Protein AF-A0A258QNJ0-F1 (afdb_monomer_lite)

Radius of gyration: 14.26 Å; chains: 1; bounding box: 34×29×32 Å

Secondary structure (DSSP, 8-state):
-PPPP----------HHHHHHHHHHH-SSEEE-SHHHHHHTSB-SSS-B---S-EEE-SSHHHHHHHHHHHHHTT------SS---SSSTTT-

Sequence (93 aa):
MNKPLDLPLPESVANKAELAKRLRKETSGEVMTDMASRGRYATDASIYQAMPVAVLVPKTAEDIATAIQIASELNVPVLPRGGGTSQCGQTTG

pLDDT: mean 89.42, std 14.95, range [40.38, 98.69]

Foldseek 3Di:
DDDPPPDPPPPLPLVLVVLQVQLVVVAPWDKAQDPVVQQVQQAALAPHGARARIDTDGDDPSSVVSSVVSCVVSVHDDQDADPRHDHPCSSND

Structure (mmCIF, N/CA/C/O backbone):
data_AF-A0A258QNJ0-F1
#
_entry.id   AF-A0A258QNJ0-F1
#
loop_
_atom_site.group_PDB
_atom_site.id
_atom_site.type_symbol
_atom_site.label_atom_id
_atom_site.label_alt_id
_atom_site.label_comp_id
_atom_site.label_asym_id
_atom_site.label_entity_id
_atom_site.label_seq_id
_atom_site.pdbx_PDB_ins_code
_atom_site.Cartn_x
_atom_site.Cartn_y
_atom_site.Cartn_z
_atom_site.occupancy
_atom_site.B_iso_or_equiv
_atom_site.auth_seq_id
_atom_site.auth_comp_id
_atom_site.auth_asym_id
_atom_site.auth_atom_id
_atom_site.pdbx_PDB_model_num
ATOM 1 N N . MET A 1 1 ? 19.943 -17.688 -17.530 1.00 48.44 1 MET A N 1
ATOM 2 C CA . MET A 1 1 ? 18.821 -16.773 -17.836 1.00 48.44 1 MET A CA 1
ATOM 3 C C . MET A 1 1 ? 17.542 -17.491 -17.470 1.00 48.44 1 MET A C 1
ATOM 5 O O . MET A 1 1 ? 17.288 -18.547 -18.034 1.00 48.44 1 MET A O 1
ATOM 9 N N . ASN A 1 2 ? 16.790 -16.983 -16.497 1.00 60.03 2 ASN A N 1
ATOM 10 C CA . ASN A 1 2 ? 15.511 -17.585 -16.129 1.00 60.03 2 ASN A CA 1
ATOM 11 C C . ASN A 1 2 ? 14.495 -17.263 -17.230 1.00 60.03 2 ASN A C 1
ATOM 13 O O . ASN A 1 2 ? 14.258 -16.095 -17.529 1.00 60.03 2 ASN A O 1
ATOM 17 N N . LYS A 1 3 ? 13.950 -18.307 -17.863 1.00 40.38 3 LYS A N 1
ATOM 18 C CA . LYS A 1 3 ? 12.804 -18.212 -18.772 1.00 40.38 3 LYS A CA 1
ATOM 19 C C . LYS A 1 3 ? 11.619 -17.638 -17.974 1.00 40.38 3 LYS A C 1
ATOM 21 O O . LYS A 1 3 ? 11.414 -18.106 -16.851 1.00 40.38 3 LYS A O 1
ATOM 26 N N . PRO A 1 4 ? 10.865 -16.647 -18.483 1.00 56.53 4 PRO A N 1
ATOM 27 C CA . PRO A 1 4 ? 9.668 -16.186 -17.792 1.00 56.53 4 PRO A CA 1
ATOM 28 C C . PRO A 1 4 ? 8.698 -17.364 -17.650 1.00 56.53 4 PRO A C 1
ATOM 30 O O . PRO A 1 4 ? 8.518 -18.150 -18.580 1.00 56.53 4 PRO A O 1
ATOM 33 N N . LEU A 1 5 ? 8.147 -17.538 -16.451 1.00 63.00 5 LEU A N 1
ATOM 34 C CA . LEU A 1 5 ? 7.115 -18.535 -16.204 1.00 63.00 5 LEU A CA 1
ATOM 35 C C . LEU A 1 5 ? 5.846 -18.063 -16.920 1.00 63.00 5 LEU A C 1
ATOM 37 O O . LEU A 1 5 ? 5.308 -17.018 -16.562 1.00 63.00 5 LEU A O 1
ATOM 41 N N . ASP A 1 6 ? 5.363 -18.840 -17.891 1.00 63.41 6 ASP A N 1
ATOM 42 C CA . ASP A 1 6 ? 4.068 -18.654 -18.572 1.00 63.41 6 ASP A CA 1
ATOM 43 C C . ASP A 1 6 ? 2.890 -19.004 -17.635 1.00 63.41 6 ASP A C 1
ATOM 45 O O . ASP A 1 6 ? 1.937 -19.688 -18.008 1.00 63.41 6 ASP A O 1
ATOM 49 N N . LEU A 1 7 ? 2.976 -18.596 -16.367 1.00 55.53 7 LEU A N 1
ATOM 50 C CA . LEU A 1 7 ? 1.872 -18.701 -15.428 1.00 55.53 7 LEU A CA 1
ATOM 51 C C . LEU A 1 7 ? 0.847 -17.645 -15.844 1.00 55.53 7 LEU A C 1
ATOM 53 O O . LEU A 1 7 ? 1.219 -16.470 -15.927 1.00 55.53 7 LEU A O 1
ATOM 57 N N . PRO A 1 8 ? -0.423 -18.010 -16.097 1.00 49.72 8 PRO A N 1
ATOM 58 C CA . PRO A 1 8 ? -1.462 -17.007 -16.229 1.00 49.72 8 PRO A CA 1
ATOM 59 C C . PRO A 1 8 ? -1.435 -16.194 -14.938 1.00 49.72 8 PRO A C 1
ATOM 61 O O . PRO A 1 8 ? -1.694 -16.728 -13.856 1.00 49.72 8 PRO A O 1
ATOM 64 N N . LEU A 1 9 ? -1.039 -14.921 -15.041 1.00 51.78 9 LEU A N 1
ATOM 65 C CA . LEU A 1 9 ? -1.177 -14.002 -13.924 1.00 51.78 9 LEU A CA 1
ATOM 66 C C . LEU A 1 9 ? -2.652 -14.072 -13.542 1.00 51.78 9 LEU A C 1
ATOM 68 O O . LEU A 1 9 ? -3.490 -13.902 -14.435 1.00 51.78 9 LEU A O 1
ATOM 72 N N . PRO A 1 10 ? -2.996 -14.394 -12.284 1.00 53.78 10 PRO A N 1
ATOM 73 C CA . PRO A 1 10 ? -4.389 -14.416 -11.901 1.00 53.78 10 PRO A CA 1
ATOM 74 C C . PRO A 1 10 ? -4.955 -13.048 -12.269 1.00 53.78 10 PRO A C 1
ATOM 76 O O . PRO A 1 10 ? -4.453 -12.024 -11.799 1.00 53.78 10 PRO A O 1
ATOM 79 N N . GLU A 1 11 ? -5.983 -13.022 -13.121 1.00 57.69 11 GLU A N 1
ATOM 80 C CA . GLU A 1 11 ? -6.847 -11.855 -13.264 1.00 57.69 11 GLU A CA 1
ATOM 81 C C . GLU A 1 11 ? -7.632 -11.714 -11.956 1.00 57.69 11 GLU A C 1
ATOM 83 O O . GLU A 1 11 ? -8.841 -11.896 -11.867 1.00 57.69 11 GLU A O 1
ATOM 88 N N . SER A 1 12 ? -6.911 -11.390 -10.888 1.00 55.56 12 SER A N 1
ATOM 89 C CA . SER A 1 12 ? -7.458 -10.766 -9.710 1.00 55.56 12 SER A CA 1
ATOM 90 C C . SER A 1 12 ? -7.830 -9.363 -10.159 1.00 55.56 12 SER A C 1
ATOM 92 O O . SER A 1 12 ? -7.093 -8.387 -9.971 1.00 55.56 12 SER A O 1
ATOM 94 N N . VAL A 1 13 ? -9.014 -9.241 -10.753 1.00 56.84 13 VAL A N 1
ATOM 95 C CA . VAL A 1 13 ? -9.741 -7.981 -10.712 1.00 56.84 13 VAL A CA 1
ATOM 96 C C . VAL A 1 13 ? -10.195 -7.825 -9.265 1.00 56.84 13 VAL A C 1
ATOM 98 O O . VAL A 1 13 ? -11.370 -7.974 -8.943 1.00 56.84 13 VAL A O 1
ATOM 101 N N . ALA A 1 14 ? -9.234 -7.553 -8.371 1.00 61.81 14 ALA A N 1
ATOM 102 C CA . ALA A 1 14 ? -9.494 -6.951 -7.078 1.00 61.81 14 ALA A CA 1
ATOM 103 C C . ALA A 1 14 ? -10.560 -5.895 -7.336 1.00 61.81 14 ALA A C 1
ATOM 105 O O . ALA A 1 14 ? -10.374 -5.067 -8.236 1.00 61.81 14 ALA A O 1
ATOM 106 N N . ASN A 1 15 ? -11.699 -5.976 -6.652 1.00 84.12 15 ASN A N 1
ATOM 107 C CA . ASN A 1 15 ? -12.799 -5.060 -6.906 1.00 84.12 15 ASN A CA 1
ATOM 108 C C . ASN A 1 15 ? -12.354 -3.653 -6.476 1.00 84.12 15 ASN A C 1
ATOM 110 O O . ASN A 1 15 ? -12.553 -3.246 -5.336 1.00 84.12 15 ASN A O 1
ATOM 114 N N . LYS A 1 16 ? -11.685 -2.929 -7.387 1.00 86.81 16 LYS A N 1
ATOM 115 C CA . LYS A 1 16 ? -11.001 -1.656 -7.114 1.00 86.81 16 LYS A CA 1
ATOM 116 C C . LYS A 1 16 ? -11.987 -0.619 -6.601 1.00 86.81 16 LYS A C 1
ATOM 118 O O . LYS A 1 16 ? -11.638 0.188 -5.745 1.00 86.81 16 LYS A O 1
ATOM 123 N N . ALA A 1 17 ? -13.211 -0.657 -7.128 1.00 92.00 17 ALA A N 1
ATOM 124 C CA . ALA A 1 17 ? -14.291 0.217 -6.709 1.00 92.00 17 ALA A CA 1
ATOM 125 C C . ALA A 1 17 ? -14.696 -0.067 -5.258 1.00 92.00 17 ALA A C 1
AT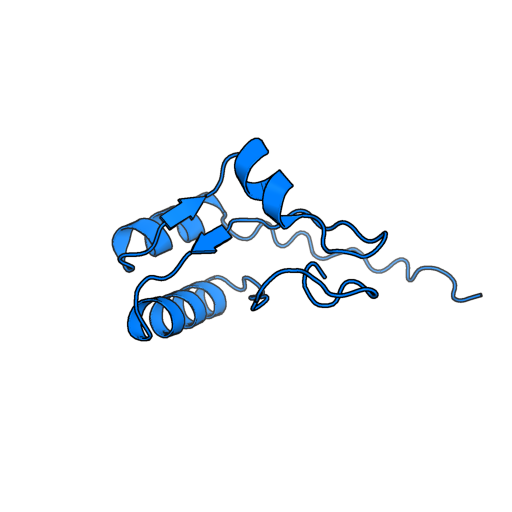OM 127 O O . ALA A 1 17 ? -14.766 0.869 -4.463 1.00 92.00 17 ALA A O 1
ATOM 128 N N . GLU A 1 18 ? -14.893 -1.338 -4.894 1.00 95.81 18 GLU A N 1
ATOM 129 C CA . GLU A 1 18 ? -15.254 -1.708 -3.522 1.00 95.81 18 GLU A CA 1
ATOM 130 C C . GLU A 1 18 ? -14.105 -1.466 -2.538 1.00 95.81 18 GLU A C 1
ATOM 132 O O . GLU A 1 18 ? -14.330 -0.865 -1.490 1.00 95.81 18 GLU A O 1
ATOM 137 N N . LEU A 1 19 ? -12.864 -1.813 -2.902 1.00 96.44 19 LEU A N 1
ATOM 138 C CA . LEU A 1 19 ? -11.673 -1.505 -2.105 1.00 96.44 19 LEU A CA 1
ATOM 139 C C . LEU A 1 19 ? -11.599 -0.006 -1.800 1.00 96.44 19 LEU A C 1
ATOM 141 O O . LEU A 1 19 ? -11.524 0.399 -0.643 1.00 96.44 19 LEU A O 1
ATOM 145 N N . ALA A 1 20 ? -11.663 0.833 -2.834 1.00 97.19 20 ALA A N 1
ATOM 146 C CA . ALA A 1 20 ? -11.549 2.275 -2.667 1.00 97.19 20 ALA A CA 1
ATOM 147 C C . ALA A 1 20 ? -12.712 2.865 -1.862 1.00 97.19 20 ALA A C 1
ATOM 149 O O . ALA A 1 20 ? -12.514 3.788 -1.074 1.00 97.19 20 ALA A O 1
ATOM 150 N N . LYS A 1 21 ? -13.926 2.341 -2.049 1.00 98.00 21 LYS A N 1
ATOM 151 C CA . LYS A 1 21 ? -15.110 2.747 -1.288 1.00 98.00 21 LYS A CA 1
ATOM 152 C C . LYS A 1 21 ? -14.956 2.421 0.196 1.00 98.00 21 LYS A C 1
ATOM 154 O O . LYS A 1 21 ? -15.202 3.301 1.018 1.00 98.00 21 LYS A O 1
ATOM 159 N N . ARG A 1 22 ? -14.533 1.200 0.539 1.00 98.44 22 ARG A N 1
ATOM 160 C CA . ARG A 1 22 ? -14.324 0.782 1.931 1.00 98.44 22 ARG A CA 1
ATOM 161 C C . ARG A 1 22 ? -13.200 1.560 2.593 1.00 98.44 22 ARG A C 1
ATOM 163 O O . ARG A 1 22 ? -13.428 2.144 3.643 1.00 98.44 22 ARG A O 1
ATOM 170 N N . LEU A 1 23 ? -12.048 1.695 1.933 1.00 98.50 23 LEU A N 1
ATOM 171 C CA . LEU A 1 23 ? -10.931 2.486 2.460 1.00 98.50 23 LEU A CA 1
ATOM 172 C C . LEU A 1 23 ? -11.342 3.937 2.757 1.00 98.50 23 LEU A C 1
ATOM 174 O O . LEU A 1 23 ? -11.016 4.456 3.818 1.00 98.50 23 LEU A O 1
ATOM 178 N N . ARG A 1 24 ? -12.111 4.582 1.867 1.00 98.50 24 ARG A N 1
ATOM 179 C CA . ARG A 1 24 ? -12.609 5.956 2.086 1.00 98.50 24 ARG A CA 1
ATOM 180 C C . ARG A 1 24 ? -13.634 6.069 3.211 1.00 98.50 24 ARG A C 1
ATOM 182 O O . ARG A 1 24 ? -13.784 7.144 3.777 1.00 98.50 24 ARG A O 1
ATOM 189 N N . LYS A 1 25 ? -14.394 5.005 3.469 1.00 98.62 25 LYS A N 1
ATOM 190 C CA . LYS A 1 25 ? -15.472 4.994 4.465 1.00 98.62 25 LYS A CA 1
ATOM 191 C C . LYS A 1 25 ? -14.968 4.624 5.859 1.00 98.62 25 LYS A C 1
ATOM 193 O O . LYS A 1 25 ? -15.486 5.140 6.842 1.00 98.62 25 LYS A O 1
ATOM 198 N N . GLU A 1 26 ? -14.025 3.693 5.931 1.00 98.69 26 GLU A N 1
ATOM 199 C CA . GLU A 1 26 ? -13.619 3.012 7.164 1.00 98.69 26 GLU A CA 1
ATOM 200 C C . GLU A 1 26 ? -12.258 3.499 7.689 1.00 98.69 26 GLU A C 1
ATOM 202 O O . GLU A 1 26 ? -11.876 3.136 8.794 1.00 98.69 26 GLU A O 1
ATOM 207 N N . THR A 1 27 ? -11.542 4.346 6.940 1.00 98.69 27 THR A N 1
ATOM 208 C CA . THR A 1 27 ? -10.283 4.968 7.385 1.00 98.69 27 THR A CA 1
ATOM 209 C C . THR A 1 27 ? -10.371 6.492 7.326 1.00 98.69 27 THR A C 1
ATOM 211 O O . THR A 1 27 ? -11.205 7.060 6.620 1.00 98.69 27 THR A O 1
ATOM 214 N N . SER A 1 28 ? -9.481 7.168 8.048 1.00 98.56 28 SER A N 1
AT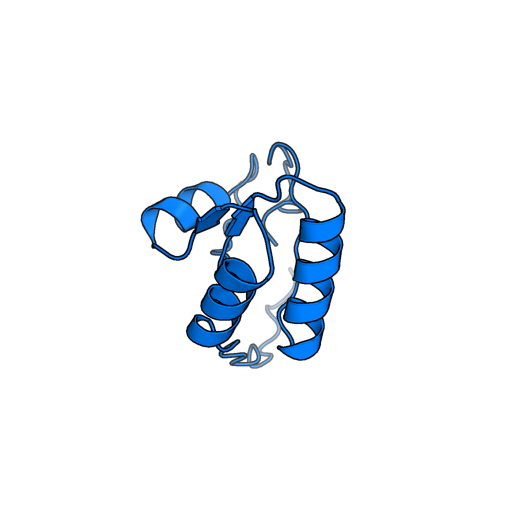OM 215 C CA . SER A 1 28 ? -9.317 8.624 8.010 1.00 98.56 28 SER A CA 1
ATOM 216 C C . SER A 1 28 ? -8.265 9.100 6.991 1.00 98.56 28 SER A C 1
ATOM 218 O O . SER A 1 28 ? -8.058 10.312 6.816 1.00 98.56 28 SER A O 1
ATOM 220 N N . GLY A 1 29 ? -7.590 8.148 6.338 1.00 97.81 29 GLY A N 1
ATOM 221 C CA . GLY A 1 29 ? -6.486 8.363 5.408 1.00 97.81 29 GLY A CA 1
ATOM 222 C C . GLY A 1 29 ? -6.906 8.864 4.025 1.00 97.81 29 GLY A C 1
ATOM 223 O O . GLY A 1 29 ? -8.080 8.889 3.654 1.00 97.81 29 GLY A O 1
ATOM 224 N N . GLU A 1 30 ? -5.917 9.276 3.238 1.00 98.25 30 GLU A N 1
ATOM 225 C CA . GLU A 1 30 ? -6.131 9.698 1.854 1.00 98.25 30 GLU A CA 1
ATOM 226 C C . GLU A 1 30 ? -6.105 8.490 0.910 1.00 98.25 30 GLU A C 1
ATOM 228 O O . GLU A 1 30 ? -5.165 7.698 0.942 1.00 98.25 30 GLU A O 1
ATOM 233 N N . VAL A 1 31 ? -7.122 8.354 0.049 1.00 98.44 31 VAL A N 1
ATOM 234 C CA . VAL A 1 31 ? -7.268 7.218 -0.879 1.00 98.44 31 VAL A CA 1
ATOM 235 C C . VAL A 1 31 ? -7.188 7.680 -2.331 1.00 98.44 31 VAL A C 1
ATOM 237 O O . VAL A 1 31 ? -8.142 8.247 -2.880 1.00 98.44 31 VAL A O 1
ATOM 240 N N . MET A 1 32 ? -6.075 7.352 -2.981 1.00 97.94 32 MET A N 1
ATOM 241 C CA . MET A 1 32 ? -5.770 7.733 -4.358 1.00 97.94 32 MET A CA 1
ATOM 242 C C . MET A 1 32 ? -6.050 6.579 -5.327 1.00 97.94 32 MET A C 1
ATOM 244 O O . MET A 1 32 ? -5.492 5.485 -5.207 1.00 97.94 32 MET A O 1
ATOM 248 N N . THR A 1 33 ? -6.906 6.826 -6.320 1.00 96.38 33 THR A N 1
ATOM 249 C CA . THR A 1 33 ? -7.286 5.828 -7.341 1.00 96.38 33 THR A CA 1
ATOM 250 C C . THR A 1 33 ? -7.100 6.30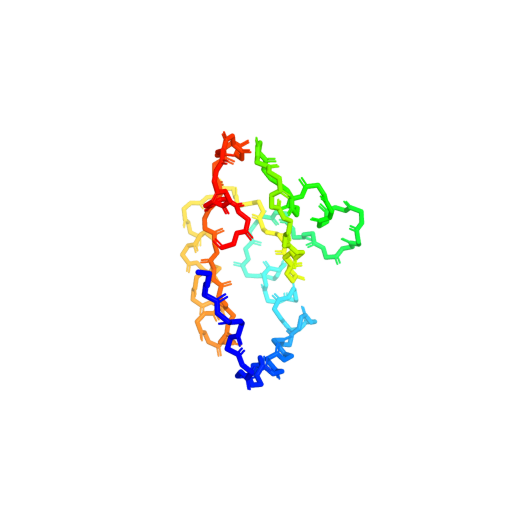7 -8.775 1.00 96.38 33 THR A C 1
ATOM 252 O O . THR A 1 33 ? -7.179 5.496 -9.702 1.00 96.38 33 THR A O 1
ATOM 255 N N . ASP A 1 34 ? -6.866 7.603 -8.976 1.00 95.75 34 ASP A N 1
ATOM 256 C CA . ASP A 1 34 ? -6.615 8.165 -10.296 1.00 95.75 34 ASP A CA 1
ATOM 257 C C . ASP A 1 34 ? -5.227 7.763 -10.818 1.00 95.75 34 ASP A C 1
ATOM 259 O O . ASP A 1 34 ? -4.325 7.376 -10.069 1.00 95.75 34 ASP A O 1
ATOM 263 N N . MET A 1 35 ? -5.075 7.829 -12.138 1.00 95.00 35 MET A N 1
ATOM 264 C CA . MET A 1 35 ? -3.875 7.364 -12.827 1.00 95.00 35 MET A CA 1
ATOM 265 C C . MET A 1 35 ? -2.628 8.166 -12.445 1.00 95.00 35 MET A C 1
ATOM 267 O O . MET A 1 35 ? -1.568 7.574 -12.251 1.00 95.00 35 MET A O 1
ATOM 271 N N . ALA A 1 36 ? -2.748 9.490 -12.317 1.00 96.19 36 ALA A N 1
ATOM 272 C CA . ALA A 1 36 ? -1.610 10.358 -12.045 1.00 96.19 36 ALA A CA 1
ATOM 273 C C . ALA A 1 36 ? -1.070 10.118 -10.633 1.00 96.19 36 ALA A C 1
ATOM 275 O O . ALA A 1 36 ? 0.131 9.922 -10.455 1.00 96.19 36 ALA A O 1
ATOM 276 N N . SER A 1 37 ? -1.956 10.058 -9.638 1.00 95.81 37 SER A N 1
ATOM 277 C CA . SER A 1 37 ? -1.566 9.801 -8.254 1.00 95.81 37 SER A CA 1
ATOM 278 C C . SER A 1 37 ? -0.947 8.419 -8.088 1.00 95.81 37 SER A C 1
ATOM 280 O O . SER A 1 37 ? 0.127 8.313 -7.510 1.00 95.81 37 SER A O 1
ATOM 282 N N . ARG A 1 38 ? -1.546 7.365 -8.658 1.00 96.25 38 ARG A N 1
ATOM 283 C CA . ARG A 1 38 ? -0.969 6.009 -8.606 1.00 96.25 38 ARG A CA 1
ATOM 284 C C . ARG A 1 38 ? 0.375 5.923 -9.331 1.00 96.25 38 ARG A C 1
ATOM 286 O O . ARG A 1 38 ? 1.271 5.236 -8.852 1.00 96.25 38 ARG A O 1
ATOM 293 N N . GLY A 1 39 ? 0.539 6.671 -10.424 1.00 96.25 39 GLY A N 1
ATOM 294 C CA . GLY A 1 39 ? 1.806 6.797 -11.142 1.00 96.25 39 GLY A CA 1
ATOM 295 C C . GLY A 1 39 ? 2.955 7.296 -10.263 1.00 96.25 39 GLY A C 1
ATOM 296 O O . GLY A 1 39 ? 4.061 6.782 -10.380 1.00 96.25 39 GLY A O 1
ATOM 297 N N . ARG A 1 40 ? 2.693 8.206 -9.310 1.00 94.62 40 ARG A N 1
ATOM 298 C CA . ARG A 1 40 ? 3.710 8.687 -8.348 1.00 94.62 40 ARG A CA 1
ATOM 299 C C . ARG A 1 40 ? 4.264 7.586 -7.437 1.00 94.62 40 ARG A C 1
ATOM 301 O O . ARG A 1 40 ? 5.368 7.728 -6.925 1.00 94.62 40 ARG A O 1
ATOM 308 N N . TYR A 1 41 ? 3.505 6.511 -7.230 1.00 96.31 41 TYR A N 1
ATOM 309 C CA . TYR A 1 41 ? 3.880 5.381 -6.375 1.00 96.31 41 TYR A CA 1
ATOM 310 C C . TYR A 1 41 ? 4.227 4.121 -7.174 1.00 96.31 41 TYR A C 1
ATOM 312 O O . TYR A 1 41 ? 4.488 3.082 -6.576 1.00 96.31 41 TYR A O 1
ATOM 320 N N . ALA A 1 42 ? 4.224 4.196 -8.509 1.00 96.25 42 ALA A N 1
ATOM 321 C CA . ALA A 1 42 ? 4.482 3.045 -9.366 1.00 96.25 42 ALA A CA 1
ATOM 322 C C . ALA A 1 42 ? 5.974 2.702 -9.485 1.00 96.25 42 ALA A C 1
ATOM 324 O O . ALA A 1 42 ? 6.306 1.599 -9.908 1.00 96.25 42 ALA A O 1
ATOM 325 N N . THR A 1 43 ? 6.858 3.637 -9.132 1.00 95.12 43 THR A N 1
ATOM 326 C CA . THR A 1 43 ? 8.315 3.478 -9.162 1.00 95.12 43 THR A CA 1
ATOM 327 C C . THR A 1 43 ? 8.920 3.689 -7.775 1.00 95.12 43 THR A C 1
ATOM 329 O O . THR A 1 43 ? 8.319 4.263 -6.857 1.00 95.12 43 THR A O 1
ATOM 332 N N . ASP A 1 44 ? 10.127 3.183 -7.594 1.00 95.12 44 ASP A N 1
ATOM 333 C CA . ASP A 1 44 ? 11.030 3.571 -6.520 1.00 95.12 44 ASP A CA 1
ATOM 334 C C . ASP A 1 44 ? 12.352 4.036 -7.131 1.00 95.12 44 ASP A C 1
ATOM 336 O O . ASP A 1 44 ? 12.396 4.386 -8.308 1.00 95.12 44 ASP A O 1
ATOM 340 N N . ALA A 1 45 ? 13.423 4.103 -6.349 1.00 95.19 45 ALA A N 1
ATOM 341 C CA . ALA A 1 45 ? 14.721 4.531 -6.855 1.00 95.19 45 ALA A CA 1
ATOM 342 C C . ALA A 1 45 ? 15.448 3.433 -7.668 1.00 95.19 45 ALA A C 1
ATOM 344 O O . ALA A 1 45 ? 16.652 3.538 -7.900 1.00 95.19 45 ALA A O 1
ATOM 345 N N . SER A 1 46 ? 14.727 2.395 -8.101 1.00 93.06 46 SER A N 1
ATOM 346 C CA . SER A 1 46 ? 15.187 1.363 -9.025 1.00 93.06 46 SER A CA 1
ATOM 347 C C . SER A 1 46 ? 14.672 1.586 -10.453 1.00 93.06 46 SER A C 1
ATOM 349 O O . SER A 1 46 ? 13.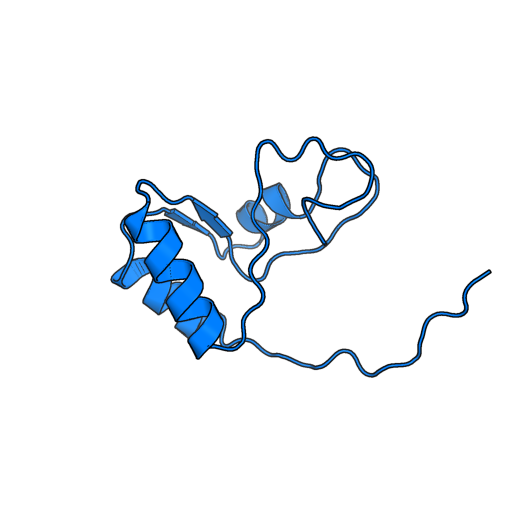986 2.559 -10.759 1.00 93.06 46 SER A O 1
ATOM 351 N N . ILE A 1 47 ? 14.994 0.646 -11.342 1.00 93.50 47 ILE A N 1
ATOM 352 C CA . ILE A 1 47 ? 14.456 0.595 -12.709 1.00 93.50 47 ILE A CA 1
ATOM 353 C C . ILE A 1 47 ? 13.081 -0.089 -12.796 1.00 93.50 47 ILE A C 1
ATOM 355 O O . ILE A 1 47 ? 12.496 -0.136 -13.878 1.00 93.50 47 ILE A O 1
ATOM 359 N N . TYR A 1 48 ? 12.591 -0.682 -11.703 1.00 93.50 48 TYR A N 1
ATOM 360 C CA . TYR A 1 48 ? 11.343 -1.439 -11.702 1.00 93.50 48 TYR A CA 1
ATOM 361 C C . TYR A 1 48 ? 10.130 -0.515 -11.581 1.00 93.50 48 TYR A C 1
ATOM 363 O O . TYR A 1 48 ? 10.164 0.518 -10.911 1.00 93.50 48 TYR A O 1
ATOM 371 N N . GLN A 1 49 ? 9.040 -0.918 -12.233 1.00 94.19 49 GLN A N 1
ATOM 372 C CA . GLN A 1 49 ? 7.773 -0.206 -12.187 1.00 94.19 49 GLN A CA 1
ATOM 373 C C . GLN A 1 49 ? 6.608 -1.190 -12.088 1.00 94.19 49 GLN A C 1
ATOM 375 O O . GLN A 1 49 ? 6.470 -2.084 -12.923 1.00 94.19 49 GLN A O 1
ATOM 380 N N . ALA A 1 50 ? 5.727 -0.974 -11.117 1.00 94.00 50 ALA A N 1
ATOM 381 C CA . ALA A 1 50 ? 4.490 -1.723 -10.952 1.00 94.00 50 ALA A CA 1
ATOM 382 C C . ALA A 1 50 ? 3.374 -0.777 -10.498 1.00 94.00 50 ALA A C 1
ATOM 384 O O . ALA A 1 50 ? 3.487 -0.074 -9.500 1.00 94.00 50 ALA A O 1
ATOM 385 N N . MET A 1 51 ? 2.287 -0.718 -11.269 1.00 94.56 51 MET A N 1
ATOM 386 C CA . MET A 1 51 ? 1.195 0.218 -11.011 1.00 94.56 51 MET A CA 1
ATOM 387 C C . MET A 1 51 ? 0.281 -0.323 -9.896 1.00 94.56 51 MET A C 1
ATOM 389 O O . MET A 1 51 ? -0.432 -1.302 -10.143 1.00 94.56 51 MET A O 1
ATOM 393 N N . PRO A 1 52 ? 0.204 0.318 -8.711 1.00 94.38 52 PRO A N 1
ATOM 394 C CA . PRO A 1 52 ? -0.667 -0.153 -7.636 1.00 94.38 52 PRO A CA 1
ATOM 395 C C . PRO A 1 52 ? -2.138 -0.047 -8.049 1.00 94.38 52 PRO A C 1
ATOM 397 O O . PRO A 1 52 ? -2.488 0.777 -8.895 1.00 94.38 52 PRO A O 1
ATOM 400 N N . VAL A 1 53 ? -3.035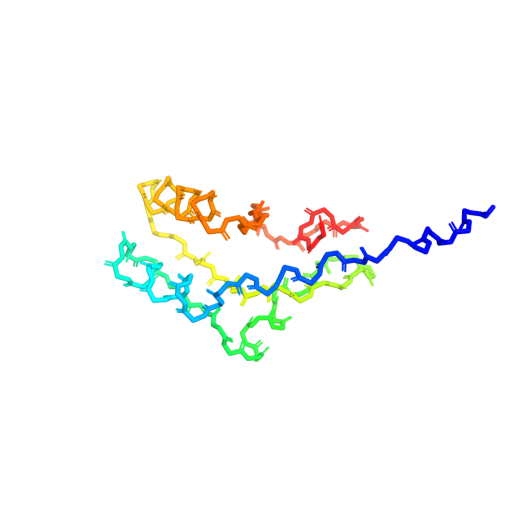 -0.847 -7.465 1.00 93.75 53 VAL A N 1
ATOM 401 C CA . VAL A 1 53 ? -4.487 -0.753 -7.742 1.00 93.75 53 VAL A CA 1
ATOM 402 C C . VAL A 1 53 ? -5.141 0.460 -7.069 1.00 93.75 53 VAL A C 1
ATOM 404 O O . VAL A 1 53 ? -6.079 1.030 -7.625 1.00 93.75 53 VAL A O 1
ATOM 407 N N . ALA A 1 54 ? -4.615 0.865 -5.914 1.00 96.12 54 ALA A N 1
ATOM 408 C CA . ALA A 1 54 ? -4.953 2.057 -5.142 1.00 96.12 54 ALA A CA 1
ATOM 409 C C . ALA A 1 54 ? -3.774 2.386 -4.209 1.00 96.12 54 ALA A C 1
ATOM 411 O O . ALA A 1 54 ? -2.948 1.514 -3.940 1.00 96.12 54 ALA A O 1
ATOM 412 N N . VAL A 1 55 ? -3.707 3.618 -3.707 1.00 97.56 55 VAL A N 1
ATOM 413 C CA . VAL A 1 55 ? -2.756 4.025 -2.660 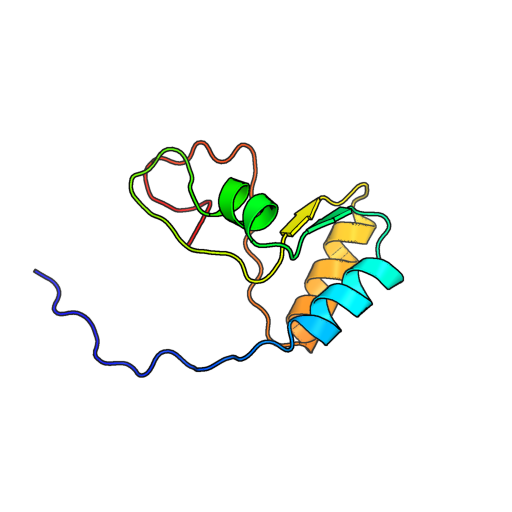1.00 97.56 55 VAL A CA 1
ATOM 414 C C . VAL A 1 55 ? -3.544 4.587 -1.484 1.00 97.56 55 VAL A C 1
ATOM 416 O O . VAL A 1 55 ? -4.441 5.405 -1.686 1.00 97.56 55 VAL A O 1
ATOM 419 N N . LEU A 1 56 ? -3.208 4.142 -0.274 1.00 98.44 56 LEU A N 1
ATOM 420 C CA . LEU A 1 56 ? -3.688 4.717 0.978 1.00 98.44 56 LEU A CA 1
ATOM 421 C C . LEU A 1 56 ? -2.520 5.419 1.670 1.00 98.44 56 LEU A C 1
ATOM 423 O O . LEU A 1 56 ? -1.484 4.797 1.899 1.00 98.44 56 LEU A O 1
ATOM 427 N N . VAL A 1 57 ? -2.710 6.681 2.047 1.00 98.31 57 VAL A N 1
ATOM 428 C CA . VAL A 1 57 ? -1.830 7.388 2.984 1.00 98.31 57 VAL A CA 1
ATOM 429 C C . VAL A 1 57 ? -2.550 7.445 4.339 1.00 98.31 57 VAL A C 1
ATOM 431 O O . VAL A 1 57 ? -3.436 8.288 4.514 1.00 98.31 57 VAL A O 1
ATOM 434 N N . PRO A 1 58 ? -2.255 6.518 5.271 1.00 98.31 58 PRO A N 1
ATOM 435 C CA . PRO A 1 58 ? -2.930 6.444 6.566 1.00 98.31 58 PRO A CA 1
ATOM 436 C C . PRO A 1 58 ? -2.499 7.596 7.482 1.00 98.31 58 PRO A C 1
ATOM 438 O O . PRO A 1 58 ? -1.375 8.089 7.377 1.00 98.31 58 PRO A O 1
ATOM 441 N N . LYS A 1 59 ? -3.374 8.011 8.404 1.00 98.38 59 LYS A N 1
ATOM 442 C CA . LYS A 1 59 ? -3.065 9.030 9.422 1.00 98.38 59 LYS A CA 1
ATOM 443 C C . LYS A 1 59 ? -2.815 8.425 10.797 1.00 98.38 59 LYS A C 1
ATOM 445 O O . LYS A 1 59 ? -2.094 9.027 11.590 1.00 98.38 59 LYS A O 1
ATOM 450 N N . THR A 1 60 ? -3.393 7.259 11.082 1.00 98.62 60 THR A N 1
ATOM 451 C CA . THR A 1 60 ? -3.235 6.570 12.369 1.00 98.62 60 THR A CA 1
ATOM 452 C C . THR A 1 60 ? -2.852 5.099 12.200 1.00 98.62 60 THR A C 1
ATOM 454 O O . THR A 1 60 ? -2.884 4.546 11.099 1.00 98.62 60 THR A O 1
ATOM 457 N N . ALA A 1 61 ? -2.477 4.446 13.302 1.00 98.44 61 ALA A N 1
ATOM 458 C CA . ALA A 1 61 ? -2.202 3.010 13.305 1.00 98.44 61 ALA A CA 1
ATOM 459 C C . ALA A 1 61 ? -3.476 2.185 13.038 1.00 98.44 61 ALA A C 1
ATOM 461 O O . ALA A 1 61 ? -3.424 1.141 12.389 1.00 98.44 61 ALA A O 1
ATOM 462 N N . GLU A 1 62 ? -4.630 2.680 13.481 1.00 98.69 62 GLU A N 1
ATOM 463 C CA . GLU A 1 62 ? -5.940 2.070 13.250 1.00 98.69 62 GLU A CA 1
ATOM 464 C C . GLU A 1 62 ? -6.323 2.097 11.766 1.00 98.69 62 GLU A C 1
ATOM 466 O O . GLU A 1 62 ? -6.899 1.123 11.277 1.00 98.69 62 GLU A O 1
ATOM 471 N N . ASP A 1 63 ? -5.945 3.147 11.023 1.00 98.62 63 ASP A N 1
ATOM 472 C CA . ASP A 1 63 ? -6.120 3.185 9.564 1.00 98.62 63 ASP A CA 1
ATOM 473 C C . ASP A 1 63 ? -5.349 2.040 8.888 1.00 98.62 63 ASP A C 1
ATOM 475 O O . ASP A 1 63 ? -5.866 1.399 7.973 1.00 98.62 63 ASP A O 1
ATOM 479 N N . ILE A 1 64 ? -4.124 1.757 9.351 1.00 98.44 64 ILE A N 1
ATOM 480 C CA . ILE A 1 64 ? -3.285 0.671 8.820 1.00 98.44 64 ILE A CA 1
ATOM 481 C C . ILE A 1 64 ? -3.937 -0.684 9.102 1.00 98.44 64 ILE A C 1
ATOM 483 O O . ILE A 1 64 ? -4.082 -1.497 8.188 1.00 98.44 64 ILE A O 1
ATOM 487 N N . ALA A 1 65 ? -4.353 -0.924 10.349 1.00 98.62 65 ALA A N 1
ATOM 488 C CA . ALA A 1 65 ? -4.997 -2.175 10.744 1.00 98.62 65 ALA A CA 1
ATOM 489 C C . ALA A 1 65 ? -6.287 -2.420 9.942 1.00 98.62 65 ALA A C 1
ATOM 491 O O . ALA A 1 65 ? -6.471 -3.496 9.371 1.00 98.62 65 ALA A O 1
ATOM 492 N N . THR A 1 66 ? -7.129 -1.391 9.824 1.00 98.69 66 THR A N 1
ATOM 493 C CA . THR A 1 66 ? -8.376 -1.433 9.049 1.00 98.69 66 THR A CA 1
ATOM 494 C C . THR A 1 66 ? -8.110 -1.706 7.568 1.00 98.69 66 THR A C 1
ATOM 496 O O . THR A 1 66 ? -8.767 -2.548 6.959 1.00 98.69 66 THR A O 1
ATOM 499 N N . ALA A 1 67 ? -7.108 -1.053 6.976 1.00 98.38 67 ALA A N 1
ATOM 500 C CA . ALA A 1 67 ? -6.753 -1.262 5.576 1.00 98.38 67 ALA A CA 1
ATOM 501 C C . ALA A 1 67 ? -6.261 -2.688 5.291 1.00 98.38 67 ALA A C 1
ATOM 503 O O . ALA A 1 67 ? -6.655 -3.273 4.283 1.00 98.38 67 ALA A O 1
ATOM 504 N N . ILE A 1 68 ? -5.443 -3.263 6.181 1.00 98.25 68 ILE A N 1
ATOM 505 C CA . ILE A 1 68 ? -4.982 -4.656 6.072 1.00 98.25 68 ILE A CA 1
ATOM 506 C C . ILE A 1 68 ? -6.169 -5.620 6.164 1.00 98.25 68 ILE A C 1
ATOM 508 O O . ILE A 1 68 ? -6.249 -6.560 5.373 1.00 98.25 68 ILE A O 1
ATOM 512 N N . GLN A 1 69 ? -7.113 -5.373 7.077 1.00 98.56 69 GLN A N 1
ATOM 513 C CA . GLN A 1 69 ? -8.323 -6.185 7.197 1.00 98.56 69 GLN A CA 1
ATOM 514 C C . GLN A 1 69 ? -9.165 -6.143 5.911 1.00 98.56 69 GLN A C 1
ATOM 516 O O . GLN A 1 69 ? -9.479 -7.194 5.355 1.00 98.56 69 GLN A O 1
ATOM 521 N N . ILE A 1 70 ? -9.473 -4.947 5.396 1.00 98.12 70 ILE A N 1
ATOM 522 C CA . ILE A 1 70 ? -10.235 -4.771 4.147 1.00 98.12 70 ILE A CA 1
ATOM 523 C C . ILE A 1 70 ? -9.532 -5.470 2.979 1.00 98.12 70 ILE A C 1
ATOM 525 O O . ILE A 1 70 ? -10.175 -6.152 2.181 1.00 98.12 70 ILE A O 1
ATOM 529 N N . ALA A 1 71 ? -8.214 -5.296 2.862 1.00 96.31 71 ALA A N 1
ATOM 530 C CA . ALA A 1 71 ? -7.428 -5.893 1.792 1.00 96.31 71 ALA A CA 1
ATOM 531 C C . ALA A 1 71 ? -7.432 -7.427 1.872 1.00 96.31 71 ALA A C 1
ATOM 533 O O . ALA A 1 71 ? -7.620 -8.079 0.848 1.00 96.31 71 ALA A O 1
ATOM 534 N N . SER A 1 72 ? -7.325 -7.996 3.075 1.00 96.00 72 SER A N 1
ATOM 535 C CA . SER A 1 72 ? -7.460 -9.438 3.314 1.00 96.00 72 SER A CA 1
ATOM 536 C C . SER A 1 72 ? -8.836 -9.959 2.881 1.00 96.00 72 SER A C 1
ATOM 538 O O . SER A 1 72 ? -8.925 -10.886 2.078 1.00 96.00 72 SER A O 1
ATOM 540 N N . GLU A 1 73 ? -9.918 -9.305 3.319 1.00 96.12 73 GLU A N 1
ATOM 541 C CA . GLU A 1 73 ? -11.299 -9.676 2.970 1.00 96.12 73 GLU A CA 1
ATOM 542 C C . GLU A 1 73 ? -11.568 -9.607 1.456 1.00 96.12 73 GLU A C 1
ATOM 544 O O . GLU A 1 73 ? -12.343 -10.398 0.917 1.00 96.12 73 GLU A O 1
ATOM 549 N N . LEU A 1 74 ? -10.915 -8.677 0.754 1.00 94.75 74 LEU A N 1
ATOM 550 C CA . LEU A 1 74 ? -11.049 -8.480 -0.692 1.00 94.75 74 LEU A CA 1
ATOM 551 C C . LEU A 1 74 ? -9.975 -9.203 -1.524 1.00 94.75 74 LEU A C 1
ATOM 553 O O . LEU A 1 74 ? -9.957 -9.034 -2.744 1.00 94.75 74 LEU A O 1
ATOM 557 N N . ASN A 1 75 ? -9.106 -10.005 -0.899 1.00 92.94 75 ASN A N 1
ATOM 558 C CA . ASN A 1 75 ? -7.975 -10.691 -1.540 1.00 92.94 75 ASN A CA 1
ATOM 559 C C . ASN A 1 75 ? -7.058 -9.743 -2.339 1.00 92.94 75 ASN A C 1
ATOM 561 O O . ASN A 1 75 ? -6.623 -10.049 -3.449 1.00 92.94 75 ASN A O 1
ATOM 565 N N . VAL A 1 76 ? -6.773 -8.568 -1.777 1.00 94.12 76 VAL A N 1
ATOM 566 C CA . VAL A 1 76 ? -5.889 -7.557 -2.364 1.00 94.12 76 VAL A CA 1
ATOM 567 C C . VAL A 1 76 ? -4.533 -7.599 -1.657 1.00 94.12 76 VAL A C 1
ATOM 569 O O . VAL A 1 76 ? -4.488 -7.432 -0.439 1.00 94.12 76 VAL A O 1
ATOM 572 N N . PRO A 1 77 ? -3.413 -7.787 -2.378 1.00 93.38 77 PRO A N 1
ATOM 573 C CA . PRO A 1 77 ? -2.093 -7.730 -1.764 1.00 93.38 77 PRO A CA 1
ATOM 574 C C . PRO A 1 77 ? -1.795 -6.320 -1.239 1.00 93.38 77 PRO A C 1
ATOM 576 O O . PRO A 1 77 ? -2.120 -5.317 -1.878 1.00 93.38 77 PRO A O 1
ATOM 579 N N . VAL A 1 78 ? -1.143 -6.255 -0.078 1.00 95.19 78 VAL A N 1
ATOM 580 C CA . VAL A 1 78 ? -0.706 -5.004 0.554 1.00 95.19 78 VAL A CA 1
ATOM 581 C C . VAL A 1 78 ? 0.812 -4.926 0.498 1.00 95.19 78 VAL A C 1
ATOM 583 O O . VAL A 1 78 ? 1.495 -5.834 0.964 1.00 95.19 78 VAL A O 1
ATOM 586 N N . LEU A 1 79 ? 1.330 -3.814 -0.023 1.00 96.06 79 LEU A N 1
ATOM 587 C CA . LEU A 1 79 ? 2.755 -3.503 -0.027 1.00 96.06 79 LEU A CA 1
ATOM 588 C C . LEU A 1 79 ? 3.011 -2.277 0.864 1.00 96.06 79 LEU A C 1
ATOM 590 O O . LEU A 1 79 ? 2.638 -1.165 0.479 1.00 96.06 79 LEU A O 1
ATOM 594 N N . PRO A 1 80 ? 3.619 -2.435 2.053 1.00 95.56 80 PRO A N 1
ATOM 595 C CA . PRO A 1 80 ? 4.023 -1.291 2.856 1.00 95.56 80 PRO A CA 1
ATOM 596 C C . PRO A 1 80 ? 5.150 -0.531 2.153 1.00 95.56 80 PRO A C 1
ATOM 598 O O . PRO A 1 80 ? 6.117 -1.117 1.668 1.00 95.56 80 PRO A O 1
ATOM 601 N N . ARG A 1 81 ? 5.048 0.798 2.131 1.00 95.94 81 ARG A N 1
ATOM 602 C CA . ARG A 1 81 ? 6.028 1.671 1.484 1.00 95.94 81 ARG A CA 1
ATOM 603 C C . ARG A 1 81 ? 6.443 2.801 2.420 1.00 95.94 81 ARG A C 1
ATOM 605 O O . ARG A 1 81 ? 5.602 3.555 2.893 1.00 95.94 81 ARG A O 1
ATOM 612 N N . GLY A 1 82 ? 7.753 2.917 2.652 1.00 94.19 82 GLY A N 1
ATOM 613 C CA . GLY A 1 82 ? 8.371 4.073 3.310 1.00 94.19 82 GLY A CA 1
ATOM 614 C C . GLY A 1 82 ? 8.653 5.204 2.314 1.00 94.19 82 GLY A C 1
ATOM 615 O O . GLY A 1 82 ? 7.803 5.567 1.510 1.00 94.19 82 GLY A O 1
ATOM 616 N N . GLY A 1 83 ? 9.882 5.726 2.304 1.00 94.31 83 GLY A N 1
ATOM 617 C CA . GLY A 1 83 ? 10.286 6.800 1.382 1.00 94.31 83 GLY A CA 1
ATOM 618 C C . GLY A 1 83 ? 10.395 6.403 -0.099 1.00 94.31 83 GLY A C 1
ATOM 619 O O . GLY A 1 83 ? 10.604 7.272 -0.937 1.00 94.31 83 GLY A O 1
ATOM 620 N N . GLY A 1 84 ? 10.275 5.114 -0.444 1.00 94.19 84 GLY A N 1
ATOM 621 C CA . GLY A 1 84 ? 10.383 4.658 -1.836 1.00 94.19 84 GLY A CA 1
ATOM 622 C C . GLY A 1 84 ? 11.795 4.752 -2.423 1.00 94.19 84 GLY A C 1
ATOM 623 O O . GLY A 1 84 ? 11.955 4.965 -3.618 1.00 94.19 84 GLY A O 1
ATOM 624 N N . THR A 1 85 ? 12.826 4.638 -1.584 1.00 96.00 85 THR A N 1
ATOM 625 C CA . THR A 1 85 ? 14.239 4.796 -1.972 1.00 96.00 85 THR A CA 1
ATOM 626 C C . THR A 1 85 ? 14.929 3.477 -2.305 1.00 96.00 85 THR A C 1
ATOM 628 O O . THR A 1 85 ? 16.150 3.436 -2.471 1.00 96.00 85 THR A O 1
ATOM 631 N N . SER A 1 86 ? 14.168 2.384 -2.394 1.00 93.50 86 SER A N 1
ATOM 632 C CA . SER A 1 86 ? 14.756 1.086 -2.686 1.00 93.50 86 SER A CA 1
ATOM 633 C C . SER A 1 86 ? 15.373 1.045 -4.082 1.00 93.50 86 SER A C 1
ATOM 635 O O . SER A 1 86 ? 14.851 1.653 -5.010 1.00 93.50 86 SER A O 1
ATOM 637 N N . GLN A 1 87 ? 16.483 0.321 -4.222 1.00 95.38 87 GLN A N 1
ATOM 638 C CA . GLN A 1 87 ? 17.227 0.181 -5.482 1.00 95.38 87 GLN A CA 1
ATOM 639 C C . GLN A 1 87 ? 16.883 -1.106 -6.246 1.00 95.38 87 GLN A C 1
ATOM 641 O O . GLN A 1 87 ? 17.328 -1.282 -7.377 1.00 95.38 87 GLN A O 1
ATOM 646 N N . CYS A 1 88 ? 16.081 -1.999 -5.654 1.00 93.44 88 CYS A N 1
ATOM 647 C CA . CYS A 1 88 ? 15.771 -3.313 -6.227 1.00 93.44 88 CYS A CA 1
ATOM 648 C C . CYS A 1 88 ? 14.262 -3.631 -6.266 1.00 93.44 88 CYS A C 1
ATOM 650 O O . CYS A 1 88 ? 13.900 -4.804 -6.291 1.00 93.44 88 CYS A O 1
ATOM 652 N N . GLY A 1 89 ? 13.385 -2.620 -6.259 1.00 89.25 89 GLY A N 1
ATOM 653 C CA . GLY A 1 89 ? 11.942 -2.791 -6.484 1.00 89.25 89 GLY A CA 1
ATOM 654 C C . GLY A 1 89 ? 11.095 -3.168 -5.261 1.00 89.25 89 GLY A C 1
ATOM 655 O O . GLY A 1 89 ? 9.876 -3.219 -5.377 1.00 89.25 89 GLY A O 1
ATOM 656 N N . GLN A 1 90 ? 11.682 -3.365 -4.074 1.00 93.31 90 GLN A N 1
ATOM 657 C CA . GLN A 1 90 ? 10.966 -3.810 -2.859 1.00 93.31 90 GLN A CA 1
ATOM 658 C C . GLN A 1 90 ? 9.852 -2.861 -2.397 1.00 93.31 90 GLN A C 1
ATOM 660 O O . GLN A 1 90 ? 9.060 -3.214 -1.532 1.00 93.31 90 GLN A O 1
ATOM 665 N N . THR A 1 91 ? 9.826 -1.627 -2.905 1.00 92.00 91 THR A N 1
ATOM 666 C CA . THR A 1 91 ? 8.796 -0.644 -2.546 1.00 92.00 91 THR A CA 1
ATOM 667 C C . THR A 1 91 ? 7.777 -0.411 -3.657 1.00 92.00 91 THR A C 1
ATOM 669 O O . THR A 1 91 ? 6.970 0.517 -3.554 1.00 92.00 91 THR A O 1
ATOM 672 N N . THR A 1 92 ? 7.806 -1.239 -4.707 1.00 87.56 92 THR A N 1
ATOM 673 C CA . THR A 1 92 ? 6.844 -1.223 -5.820 1.00 87.56 92 THR A CA 1
ATOM 674 C C . THR A 1 92 ? 6.299 -2.598 -6.205 1.00 87.56 92 THR A C 1
ATOM 676 O O . THR A 1 92 ? 5.174 -2.649 -6.698 1.00 87.56 92 THR A O 1
ATOM 679 N N . GLY A 1 93 ? 7.048 -3.684 -5.979 1.00 73.56 93 GLY A N 1
ATOM 680 C CA . GLY A 1 93 ? 6.694 -5.056 -6.365 1.00 73.56 93 GLY A CA 1
ATOM 681 C C . GLY A 1 93 ? 6.650 -6.035 -5.205 1.00 73.56 93 GLY A C 1
ATOM 682 O O . GLY A 1 93 ? 7.447 -5.865 -4.256 1.00 73.56 93 GLY A O 1
#